Protein AF-A0A227J3G8-F1 (afdb_monomer_lite)

Foldseek 3Di:
DVVCVVVVVVVVVVVVVVVVVVVVVDVLVVVQVVVVVCLVVVQKDWDWDFDADPPPRDTPDTDTDIWHQDPVPGTDHCVSNVVSCVVVVNVVSVVVSSVVNVCVVVVD

Structure (mmCIF, N/CA/C/O backbone):
data_AF-A0A227J3G8-F1
#
_entry.id   AF-A0A227J3G8-F1
#
loop_
_atom_site.group_PDB
_atom_site.id
_atom_site.type_symbol
_atom_site.label_atom_id
_atom_site.label_alt_id
_atom_site.label_comp_id
_atom_site.label_asym_id
_atom_site.label_entity_id
_atom_site.label_seq_id
_atom_site.pdbx_PDB_ins_code
_atom_site.Cartn_x
_atom_site.Cartn_y
_atom_site.Cartn_z
_atom_site.occupancy
_atom_site.B_iso_or_equiv
_atom_site.auth_seq_id
_atom_site.auth_comp_id
_atom_site.auth_asym_id
_atom_site.auth_atom_id
_atom_site.pdbx_PDB_model_num
ATOM 1 N N . ILE A 1 1 ? 23.649 20.043 -49.798 1.00 61.06 1 ILE A N 1
ATOM 2 C CA . ILE A 1 1 ? 22.415 19.357 -50.263 1.00 61.06 1 ILE A CA 1
ATOM 3 C C . ILE A 1 1 ? 22.558 17.836 -50.150 1.00 61.06 1 ILE A C 1
ATOM 5 O O . ILE A 1 1 ? 21.772 17.246 -49.428 1.00 61.06 1 ILE A O 1
ATOM 9 N N . SER A 1 2 ? 23.607 17.214 -50.709 1.00 66.00 2 SER A N 1
ATOM 10 C CA . SER A 1 2 ? 23.833 15.753 -50.610 1.00 66.00 2 SER A CA 1
ATOM 11 C C . SER A 1 2 ? 23.885 15.204 -49.168 1.00 66.00 2 SER A C 1
ATOM 13 O O . SER A 1 2 ? 23.190 14.251 -48.847 1.00 66.00 2 SER A O 1
ATOM 15 N N . TYR A 1 3 ? 24.619 15.854 -48.254 1.00 73.56 3 TYR A N 1
ATOM 16 C CA . TYR A 1 3 ? 24.755 15.398 -46.857 1.00 73.56 3 TYR A CA 1
ATOM 17 C C . TYR A 1 3 ? 23.429 15.373 -46.077 1.00 73.56 3 TYR A C 1
ATOM 19 O O . TYR A 1 3 ? 23.216 14.498 -45.248 1.00 73.56 3 TYR A O 1
ATOM 27 N N . ILE A 1 4 ? 22.522 16.307 -46.378 1.00 72.88 4 ILE A N 1
ATOM 28 C CA . ILE A 1 4 ? 21.210 16.415 -45.723 1.00 72.88 4 ILE A CA 1
ATOM 29 C C . ILE A 1 4 ? 20.306 15.251 -46.156 1.00 72.88 4 ILE A C 1
ATOM 31 O O . ILE A 1 4 ? 19.570 14.705 -45.345 1.00 72.88 4 ILE A O 1
ATOM 35 N N . ILE A 1 5 ? 20.405 14.819 -47.416 1.00 79.12 5 ILE A N 1
ATOM 36 C CA . ILE A 1 5 ? 19.592 13.720 -47.956 1.00 79.12 5 ILE A CA 1
ATOM 37 C C . ILE A 1 5 ? 19.984 12.378 -47.318 1.00 79.12 5 ILE A C 1
ATOM 39 O O . ILE A 1 5 ? 19.110 11.567 -47.027 1.00 79.12 5 ILE A O 1
ATOM 43 N N . TYR A 1 6 ? 21.275 12.158 -47.041 1.00 82.25 6 TYR A N 1
ATOM 44 C CA . TYR A 1 6 ? 21.747 10.929 -46.389 1.00 82.25 6 TYR A CA 1
ATOM 45 C C . TYR A 1 6 ? 21.614 10.947 -44.861 1.00 82.25 6 TYR A C 1
ATOM 47 O O . TYR A 1 6 ? 21.465 9.889 -44.253 1.00 82.25 6 TYR A O 1
ATOM 55 N N . SER A 1 7 ? 21.643 12.119 -44.220 1.00 83.81 7 SER A N 1
ATOM 56 C CA . SER A 1 7 ? 21.547 12.214 -42.759 1.00 83.81 7 SER A CA 1
ATOM 57 C C . SER A 1 7 ? 20.112 12.114 -42.235 1.00 83.81 7 SER A C 1
ATOM 59 O O . SER A 1 7 ? 19.903 11.545 -41.166 1.00 83.81 7 SER A O 1
AT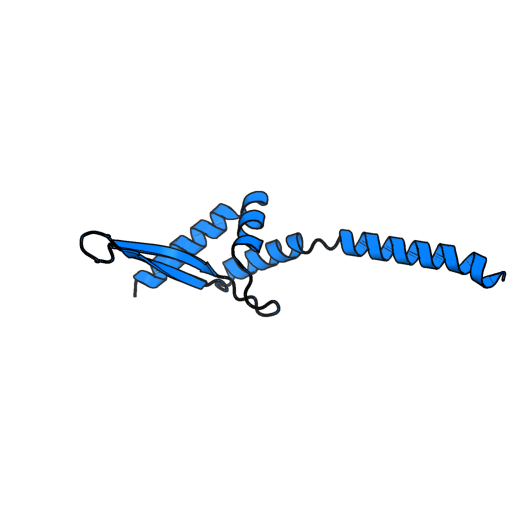OM 61 N N . VAL A 1 8 ? 19.112 12.587 -42.985 1.00 89.62 8 VAL A N 1
ATOM 62 C CA . VAL A 1 8 ? 17.688 12.515 -42.603 1.00 89.62 8 VAL A CA 1
ATOM 63 C C . VAL A 1 8 ? 17.197 11.087 -42.310 1.00 89.62 8 VAL A C 1
ATOM 65 O O . VAL A 1 8 ? 16.612 10.900 -41.244 1.00 89.62 8 VAL A O 1
ATOM 68 N N . PRO A 1 9 ? 17.432 10.059 -43.152 1.00 91.31 9 PRO A N 1
ATOM 69 C CA . PRO A 1 9 ? 16.976 8.701 -42.851 1.00 91.31 9 PRO A CA 1
ATOM 70 C C . PRO A 1 9 ? 17.699 8.091 -41.645 1.00 91.31 9 PRO A C 1
ATOM 72 O O . PRO A 1 9 ? 17.084 7.352 -40.883 1.00 91.31 9 PRO A O 1
ATOM 75 N N . ILE A 1 10 ? 18.970 8.439 -41.417 1.00 91.56 10 ILE A N 1
ATOM 76 C CA . ILE A 1 10 ? 19.728 7.984 -40.242 1.00 91.56 10 ILE A CA 1
ATOM 77 C C . ILE A 1 10 ? 19.161 8.619 -38.970 1.00 91.56 10 ILE A C 1
ATOM 79 O O . ILE A 1 10 ? 18.908 7.918 -37.996 1.00 91.56 10 ILE A O 1
ATOM 83 N N . ILE A 1 11 ? 18.904 9.929 -38.986 1.00 92.50 11 ILE A N 1
ATOM 84 C CA . ILE A 1 11 ? 18.291 10.645 -37.860 1.00 92.50 11 ILE A CA 1
ATOM 85 C C . ILE A 1 11 ? 16.883 10.110 -37.597 1.00 92.50 11 ILE A C 1
ATOM 87 O O . ILE A 1 11 ? 16.542 9.854 -36.447 1.00 92.50 11 ILE A O 1
ATOM 91 N N . ALA A 1 12 ? 16.088 9.880 -38.645 1.00 93.12 12 ALA A N 1
ATOM 92 C CA . ALA A 1 12 ? 14.755 9.304 -38.523 1.00 93.12 12 ALA A CA 1
ATOM 93 C C . ALA A 1 12 ? 14.807 7.890 -37.935 1.00 93.12 12 ALA A C 1
ATOM 95 O O . ALA A 1 12 ? 14.040 7.592 -37.028 1.00 93.12 12 ALA A O 1
ATOM 96 N N . MET A 1 13 ? 15.741 7.046 -38.383 1.00 94.75 13 MET A N 1
ATOM 97 C CA . MET A 1 13 ? 15.938 5.695 -37.854 1.00 94.75 13 MET A CA 1
ATOM 98 C C . MET A 1 13 ? 16.390 5.715 -36.390 1.00 94.75 13 MET A C 1
ATOM 100 O O . MET A 1 13 ? 15.858 4.957 -35.582 1.00 94.75 13 MET A O 1
ATOM 104 N N . ILE A 1 14 ? 17.322 6.600 -36.025 1.00 94.25 14 ILE A N 1
ATOM 105 C CA . ILE A 1 14 ? 17.745 6.798 -34.632 1.00 94.25 14 ILE A CA 1
ATOM 106 C C . ILE A 1 14 ? 16.559 7.273 -33.789 1.00 94.25 14 ILE A C 1
ATOM 108 O O . ILE A 1 14 ? 16.326 6.728 -32.716 1.00 94.25 14 ILE A O 1
ATOM 112 N N . TYR A 1 15 ? 15.770 8.229 -34.281 1.00 93.94 15 TYR A N 1
ATOM 113 C CA . TYR A 1 15 ? 14.594 8.736 -33.578 1.00 93.94 15 TYR A CA 1
ATOM 114 C C . TYR A 1 15 ? 13.531 7.649 -33.389 1.00 93.94 15 TYR A C 1
ATOM 116 O O . TYR A 1 15 ? 12.988 7.503 -32.297 1.00 93.94 15 TYR A O 1
ATOM 124 N N . LEU A 1 16 ? 13.283 6.832 -34.416 1.00 92.56 16 LEU A N 1
ATOM 125 C CA . LEU A 1 16 ? 12.356 5.701 -34.352 1.00 92.56 16 LEU A CA 1
ATOM 126 C C . LEU A 1 16 ? 12.844 4.628 -33.375 1.00 92.56 16 LEU A C 1
ATOM 128 O O . LEU A 1 16 ? 12.047 4.079 -32.620 1.00 92.56 16 LEU A O 1
ATOM 132 N N . CYS A 1 17 ? 14.150 4.358 -33.366 1.00 92.12 17 CYS A N 1
ATOM 133 C CA . CYS A 1 17 ? 14.775 3.425 -32.438 1.00 92.12 17 CYS A CA 1
ATOM 134 C C . CYS A 1 17 ? 14.667 3.932 -30.994 1.00 92.12 17 CYS A C 1
ATOM 136 O O . CYS A 1 17 ? 14.212 3.196 -30.125 1.00 92.12 17 CYS A O 1
ATOM 138 N N . LEU A 1 18 ? 14.983 5.207 -30.743 1.00 87.81 18 LEU A N 1
ATOM 139 C CA . LEU A 1 18 ? 14.827 5.835 -29.428 1.00 87.81 18 LEU A CA 1
ATOM 140 C C . LEU A 1 18 ? 13.364 5.840 -28.973 1.00 87.81 18 LEU A C 1
ATOM 142 O O . LEU A 1 18 ? 13.082 5.495 -27.829 1.00 87.81 18 LEU A O 1
ATOM 146 N N . TYR A 1 19 ? 12.429 6.162 -29.867 1.00 86.88 19 TYR A N 1
ATOM 147 C CA . TYR A 1 19 ? 10.994 6.124 -29.589 1.00 86.88 19 TYR A CA 1
ATOM 148 C C . TYR A 1 19 ? 10.517 4.707 -29.236 1.00 86.88 19 TYR A C 1
ATOM 150 O O . TYR A 1 19 ? 9.799 4.519 -28.254 1.00 86.88 19 TYR A O 1
ATOM 158 N N . ALA A 1 20 ? 10.952 3.696 -29.995 1.00 85.69 20 ALA A N 1
ATOM 159 C CA . ALA A 1 20 ? 10.626 2.300 -29.727 1.00 85.69 20 ALA A CA 1
ATOM 160 C C . ALA A 1 20 ? 11.230 1.820 -28.399 1.00 85.69 20 ALA A C 1
ATOM 162 O O . ALA A 1 20 ? 10.513 1.240 -27.588 1.00 85.69 20 ALA A O 1
ATOM 163 N N . LEU A 1 21 ? 12.511 2.105 -28.139 1.00 84.06 21 LEU A N 1
ATOM 164 C CA . LEU A 1 21 ? 13.184 1.761 -26.883 1.00 84.06 21 LEU A CA 1
ATOM 165 C C . LEU A 1 21 ? 12.470 2.379 -25.681 1.00 84.06 21 LEU A C 1
ATOM 167 O O . LEU A 1 21 ? 12.188 1.671 -24.719 1.00 84.06 21 LEU A O 1
ATOM 171 N N . ASN A 1 22 ? 12.101 3.659 -25.760 1.00 76.62 22 ASN A N 1
ATOM 172 C CA . ASN A 1 22 ? 11.390 4.335 -24.678 1.00 76.62 22 ASN A CA 1
ATOM 173 C C . ASN A 1 22 ? 9.995 3.730 -24.434 1.00 76.62 22 ASN A C 1
ATOM 175 O O . ASN A 1 22 ? 9.516 3.714 -23.309 1.00 76.62 22 ASN A O 1
ATOM 179 N N . LYS A 1 23 ? 9.361 3.168 -25.472 1.00 72.94 23 LYS A N 1
ATOM 180 C CA . LYS A 1 23 ? 8.095 2.429 -25.353 1.00 72.94 23 LYS A CA 1
ATOM 181 C C . LYS A 1 23 ? 8.268 1.026 -24.753 1.00 72.94 23 LYS A C 1
ATOM 183 O O . LYS A 1 23 ? 7.354 0.531 -24.103 1.00 72.94 23 LYS A O 1
ATOM 188 N N . PHE A 1 24 ? 9.414 0.377 -24.969 1.00 70.94 24 PHE A N 1
ATOM 189 C CA . PHE A 1 24 ? 9.747 -0.907 -24.332 1.00 70.94 24 PHE A CA 1
ATOM 190 C C . PHE A 1 24 ? 10.159 -0.751 -22.863 1.00 70.94 24 PHE A C 1
ATOM 192 O O . PHE A 1 24 ? 9.990 -1.689 -22.079 1.00 70.94 24 PHE A O 1
ATOM 199 N N . VAL A 1 25 ? 10.658 0.426 -22.482 1.00 66.25 25 VAL A N 1
ATOM 200 C CA . VAL A 1 25 ? 10.833 0.833 -21.085 1.00 66.25 25 VAL A CA 1
ATOM 201 C C . VAL A 1 25 ? 9.468 1.252 -20.535 1.00 66.25 25 VAL A C 1
ATOM 203 O O . VAL A 1 25 ? 9.163 2.427 -20.392 1.00 66.25 25 VAL A O 1
ATOM 206 N N . ASP A 1 26 ? 8.615 0.267 -20.265 1.00 62.25 26 ASP A N 1
ATOM 207 C CA . ASP A 1 26 ? 7.325 0.497 -19.618 1.00 62.25 26 ASP A CA 1
ATOM 208 C C . ASP A 1 26 ? 7.550 0.923 -18.151 1.00 62.25 26 ASP A C 1
ATOM 210 O O . ASP A 1 26 ? 8.044 0.114 -17.349 1.00 62.25 26 ASP A O 1
ATOM 214 N N . PRO A 1 27 ? 7.197 2.163 -17.761 1.00 61.97 27 PRO A N 1
ATOM 215 C CA . PRO A 1 27 ? 7.354 2.632 -16.387 1.00 61.97 27 PRO A CA 1
ATOM 216 C C . PRO A 1 27 ? 6.597 1.757 -15.377 1.00 61.97 27 PRO A C 1
ATOM 218 O O . PRO A 1 27 ? 7.059 1.600 -14.244 1.00 61.97 27 PRO A O 1
ATOM 221 N N . GLN A 1 28 ? 5.477 1.140 -15.784 1.00 59.44 28 GLN A N 1
ATOM 222 C CA . GLN A 1 28 ? 4.650 0.298 -14.915 1.00 59.44 28 GLN A CA 1
ATOM 223 C C . GLN A 1 28 ? 5.326 -1.036 -14.591 1.00 59.44 28 GLN A C 1
ATOM 225 O O . GLN A 1 28 ? 5.263 -1.501 -13.452 1.00 59.44 28 GLN A O 1
ATOM 230 N N . ARG A 1 29 ? 6.051 -1.634 -15.551 1.00 61.34 29 ARG A N 1
ATOM 231 C CA . ARG A 1 29 ? 6.854 -2.845 -15.290 1.00 61.34 29 ARG A CA 1
ATOM 232 C C . ARG A 1 29 ? 7.925 -2.591 -14.239 1.00 61.34 29 ARG A C 1
ATOM 234 O O . ARG A 1 29 ? 8.185 -3.461 -13.408 1.00 61.34 29 ARG A O 1
ATOM 241 N N . ASN A 1 30 ? 8.527 -1.404 -14.267 1.00 79.81 30 ASN A N 1
ATOM 242 C CA . ASN A 1 30 ? 9.515 -1.030 -13.265 1.00 79.81 30 ASN A CA 1
ATOM 243 C C . ASN A 1 30 ? 8.853 -0.793 -11.896 1.00 79.81 30 ASN A C 1
ATOM 245 O O . ASN A 1 30 ? 9.322 -1.328 -10.895 1.00 79.81 30 ASN A O 1
ATOM 249 N N . LEU A 1 31 ? 7.701 -0.111 -11.866 1.00 84.25 31 LEU A N 1
ATOM 250 C CA . LEU A 1 31 ? 6.939 0.134 -10.637 1.00 84.25 31 LEU A CA 1
ATOM 251 C C . LEU A 1 31 ? 6.501 -1.165 -9.941 1.00 84.25 31 LEU A C 1
ATOM 253 O O . LEU A 1 31 ? 6.617 -1.280 -8.729 1.00 84.25 31 LEU A O 1
ATOM 257 N N . LEU A 1 32 ? 6.065 -2.183 -10.685 1.00 87.38 32 LEU A N 1
ATOM 258 C CA . LEU A 1 32 ? 5.700 -3.495 -10.129 1.00 87.38 32 LEU A CA 1
ATOM 259 C C . LEU A 1 32 ? 6.890 -4.245 -9.525 1.00 87.38 32 LEU A C 1
ATOM 261 O O . LEU A 1 32 ? 6.772 -4.891 -8.479 1.00 87.38 32 LEU A O 1
ATOM 265 N N . ALA A 1 33 ? 8.042 -4.188 -10.194 1.00 88.88 33 ALA A N 1
ATOM 266 C CA . ALA A 1 33 ? 9.270 -4.781 -9.682 1.00 88.88 33 ALA A CA 1
ATOM 267 C C . ALA A 1 33 ? 9.749 -4.059 -8.411 1.00 88.88 33 ALA A C 1
ATOM 269 O O . ALA A 1 33 ? 10.222 -4.712 -7.478 1.00 88.88 33 ALA A O 1
ATOM 270 N N . GLU A 1 34 ? 9.604 -2.734 -8.367 1.00 90.88 34 GLU A N 1
ATOM 271 C CA . GLU A 1 34 ? 9.855 -1.904 -7.187 1.00 90.88 34 GLU A CA 1
ATOM 272 C C . GLU A 1 34 ? 8.859 -2.218 -6.060 1.00 90.88 34 GLU A C 1
ATOM 274 O O . GLU A 1 34 ? 9.297 -2.470 -4.942 1.00 90.88 34 GLU A O 1
ATOM 279 N N . LEU A 1 35 ? 7.559 -2.344 -6.349 1.00 91.88 35 LEU A N 1
ATOM 280 C CA . LEU A 1 35 ? 6.517 -2.663 -5.366 1.00 91.88 35 LEU A CA 1
ATOM 281 C C . LEU A 1 35 ? 6.788 -4.009 -4.688 1.00 91.88 35 LEU A C 1
ATOM 283 O O . LEU A 1 35 ? 6.760 -4.116 -3.466 1.00 91.88 35 LEU A O 1
ATOM 287 N N . LYS A 1 36 ? 7.143 -5.040 -5.467 1.00 91.50 36 LYS A N 1
ATOM 288 C CA . LYS A 1 36 ? 7.548 -6.346 -4.915 1.00 91.50 36 LYS A CA 1
ATOM 289 C C . LYS A 1 36 ? 8.742 -6.242 -3.969 1.00 91.50 36 LYS A C 1
ATOM 291 O O . LYS A 1 36 ? 8.811 -6.991 -2.997 1.00 91.50 36 LYS A O 1
ATOM 296 N N . LYS A 1 37 ? 9.716 -5.379 -4.275 1.00 90.88 37 LYS A N 1
ATOM 297 C CA . LYS A 1 37 ? 10.878 -5.157 -3.402 1.00 90.88 37 LYS A CA 1
ATOM 298 C C . LYS A 1 37 ? 10.464 -4.409 -2.139 1.00 90.88 37 LYS A C 1
ATOM 300 O O . LYS A 1 37 ? 10.869 -4.827 -1.061 1.00 90.88 37 LYS A O 1
ATOM 305 N N . ALA A 1 38 ? 9.641 -3.377 -2.283 1.00 91.88 38 ALA A N 1
ATOM 306 C CA . ALA A 1 38 ? 9.147 -2.563 -1.184 1.00 91.88 38 ALA A CA 1
ATOM 307 C C . ALA A 1 38 ? 8.339 -3.402 -0.180 1.00 91.88 38 ALA A C 1
ATOM 309 O O . ALA A 1 38 ? 8.598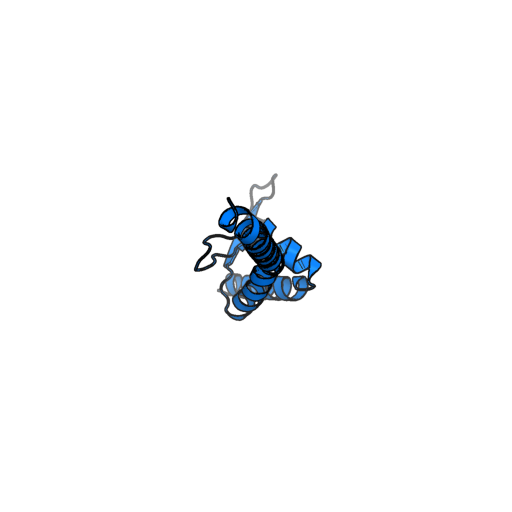 -3.326 1.020 1.00 91.88 38 ALA A O 1
ATOM 310 N N . LEU A 1 39 ? 7.468 -4.296 -0.668 1.00 91.25 39 LEU A N 1
ATOM 311 C CA . LEU A 1 39 ? 6.708 -5.241 0.163 1.00 91.25 39 LEU A CA 1
ATOM 312 C C . LEU A 1 39 ? 7.622 -6.179 0.962 1.00 91.25 39 LEU A C 1
ATOM 314 O O . LEU A 1 39 ? 7.383 -6.421 2.136 1.00 91.25 39 LEU A O 1
ATOM 318 N N . LYS A 1 40 ? 8.715 -6.667 0.362 1.00 88.88 40 LYS A N 1
ATOM 319 C CA . LYS A 1 40 ? 9.689 -7.534 1.056 1.00 88.88 40 LYS A CA 1
ATOM 320 C C . LYS A 1 40 ? 10.571 -6.798 2.061 1.00 88.88 40 LYS A C 1
ATOM 322 O O . LYS A 1 40 ? 11.142 -7.431 2.942 1.00 88.88 40 LYS A O 1
ATOM 327 N N . LYS A 1 41 ? 10.763 -5.495 1.872 1.00 89.25 41 LYS A N 1
ATOM 328 C CA . LYS A 1 41 ? 11.640 -4.660 2.697 1.00 89.25 41 LYS A CA 1
ATOM 329 C C . LYS A 1 41 ? 10.889 -3.846 3.748 1.00 89.25 41 LYS A C 1
ATOM 331 O O . LYS A 1 41 ? 11.527 -3.081 4.463 1.00 89.25 41 LYS A O 1
ATOM 336 N N . ASN A 1 42 ? 9.569 -4.004 3.845 1.00 84.38 42 ASN A N 1
ATOM 337 C CA . ASN A 1 42 ? 8.709 -3.207 4.718 1.00 84.38 42 ASN A CA 1
ATOM 338 C C . ASN A 1 42 ? 8.848 -1.690 4.477 1.00 84.38 42 ASN A C 1
ATOM 340 O O . ASN A 1 42 ? 8.858 -0.907 5.420 1.00 84.38 42 ASN A O 1
ATOM 344 N N . GLU A 1 43 ? 8.971 -1.281 3.211 1.00 88.88 43 GLU A N 1
ATOM 345 C CA . GLU A 1 43 ? 9.105 0.133 2.808 1.00 88.88 43 GLU A CA 1
ATOM 346 C C . GLU A 1 43 ? 7.745 0.835 2.624 1.00 88.88 43 GLU A C 1
ATOM 348 O O . GLU A 1 43 ? 7.698 2.036 2.362 1.00 88.88 43 GLU A O 1
ATOM 353 N N . LEU A 1 44 ? 6.636 0.099 2.738 1.00 94.12 44 LEU A N 1
ATOM 354 C CA . LEU A 1 44 ? 5.291 0.666 2.728 1.00 94.12 44 LEU A CA 1
ATOM 355 C C . LEU A 1 44 ? 4.848 0.980 4.159 1.00 94.12 44 LEU A C 1
ATOM 357 O O . LEU A 1 44 ? 5.337 0.417 5.138 1.00 94.12 44 LEU A O 1
ATOM 361 N N . THR A 1 45 ? 3.906 1.903 4.282 1.00 94.38 45 THR A N 1
ATOM 362 C CA . THR A 1 45 ? 3.331 2.312 5.563 1.00 94.38 45 THR A CA 1
ATOM 363 C C . THR A 1 45 ? 1.813 2.233 5.506 1.00 94.38 45 THR A C 1
ATOM 365 O O . THR A 1 45 ? 1.213 2.263 4.430 1.00 94.38 45 THR A O 1
ATOM 368 N N . LEU A 1 46 ? 1.179 2.095 6.670 1.00 95.88 46 LEU A N 1
ATOM 369 C CA . LEU A 1 46 ? -0.274 2.102 6.800 1.00 95.88 46 LEU A CA 1
ATOM 370 C C . LEU A 1 46 ? -0.712 3.364 7.523 1.00 95.88 46 LEU A C 1
ATOM 372 O O . LEU A 1 46 ? -0.167 3.723 8.566 1.00 95.88 46 LEU A O 1
ATOM 376 N N . TYR A 1 47 ? -1.683 4.054 6.939 1.00 96.00 47 TYR A N 1
ATOM 377 C CA . TYR A 1 47 ? -2.394 5.150 7.584 1.00 96.00 47 TYR A CA 1
ATOM 378 C C . TYR A 1 47 ? -3.759 4.621 8.008 1.00 96.00 47 TYR A C 1
ATOM 380 O O . TYR A 1 47 ? -4.360 3.833 7.285 1.00 96.00 47 TYR A O 1
ATOM 388 N N . TYR A 1 48 ? -4.263 5.063 9.157 1.00 96.94 48 TYR A N 1
ATOM 389 C CA . TYR A 1 48 ? -5.528 4.569 9.696 1.00 96.94 48 TYR A CA 1
ATOM 390 C C . TYR A 1 48 ? -6.572 5.673 9.706 1.00 96.94 48 TYR A C 1
ATOM 392 O O . TYR A 1 48 ? -6.402 6.693 10.378 1.00 96.94 48 TYR A O 1
ATOM 400 N N . GLN A 1 49 ? -7.659 5.466 8.968 1.00 97.38 49 GLN A N 1
ATOM 401 C CA . GLN A 1 49 ? -8.794 6.378 8.976 1.00 97.38 49 GLN A CA 1
ATOM 402 C C . GLN A 1 49 ? -9.841 5.886 9.988 1.00 97.38 49 GLN A C 1
ATOM 404 O O . GLN A 1 49 ? -10.360 4.783 9.822 1.00 97.38 49 GLN A O 1
ATOM 409 N N . PRO A 1 50 ? -10.159 6.659 11.045 1.00 96.56 50 PRO A N 1
ATOM 410 C CA . PRO A 1 50 ? -11.155 6.255 12.031 1.00 96.56 50 PRO A CA 1
ATOM 411 C C . PRO A 1 50 ? -12.559 6.239 11.422 1.00 96.56 50 PRO A C 1
ATOM 413 O O . PRO A 1 50 ? -12.957 7.166 10.714 1.00 96.56 50 PRO A O 1
ATOM 416 N N . GLN A 1 51 ? -13.323 5.206 11.757 1.00 97.56 51 GLN A N 1
ATOM 417 C CA . GLN A 1 51 ? -14.734 5.073 11.422 1.00 97.56 51 GLN A CA 1
ATOM 418 C C . GLN A 1 51 ? -15.571 5.419 12.653 1.00 97.56 51 GLN A C 1
ATOM 420 O O . GLN A 1 51 ? -15.393 4.839 13.728 1.00 97.56 51 GLN A O 1
ATOM 425 N N . ILE A 1 52 ? -16.448 6.413 12.497 1.00 97.38 52 ILE A N 1
ATOM 426 C CA . ILE A 1 52 ? -17.204 7.030 13.589 1.00 97.38 52 ILE A CA 1
ATOM 427 C C . ILE A 1 52 ? -18.676 6.659 13.442 1.00 97.38 52 ILE A C 1
ATOM 429 O O . ILE A 1 52 ? -19.258 6.815 12.369 1.00 97.38 52 ILE A O 1
ATOM 433 N N . ASP A 1 53 ? -19.273 6.184 14.529 1.00 97.31 53 ASP A N 1
ATOM 434 C CA . ASP A 1 53 ? -20.711 5.977 14.618 1.00 97.31 53 ASP A CA 1
ATOM 435 C C . ASP A 1 53 ? -21.412 7.339 14.711 1.00 97.31 53 ASP A C 1
ATOM 437 O O . ASP A 1 53 ? -21.092 8.152 15.579 1.00 97.31 53 ASP A O 1
ATOM 441 N N . VAL A 1 54 ? -22.347 7.606 13.798 1.00 95.44 54 VAL A N 1
ATOM 442 C CA . VAL A 1 54 ? -22.950 8.941 13.643 1.00 95.44 54 VAL A CA 1
ATOM 443 C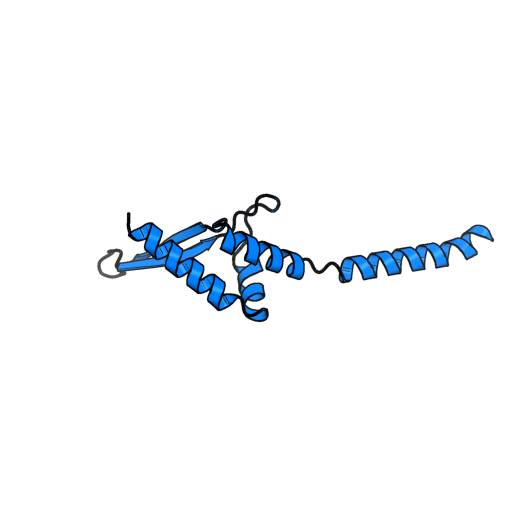 C . VAL A 1 54 ? -23.846 9.303 14.830 1.00 95.44 54 VAL A C 1
ATOM 445 O O . VAL A 1 54 ? -23.931 10.476 15.189 1.00 95.44 54 VAL A O 1
ATOM 448 N N . GLU A 1 55 ? -24.490 8.319 15.460 1.00 96.88 55 GLU A N 1
ATOM 449 C CA . GLU A 1 55 ? -25.410 8.556 16.577 1.00 96.88 55 GLU A CA 1
ATOM 450 C C . GLU A 1 55 ? -24.667 8.808 17.896 1.00 96.88 55 GLU A C 1
ATOM 452 O O . GLU A 1 55 ? -24.990 9.742 18.632 1.00 96.88 55 GLU A O 1
ATOM 457 N N . SER A 1 56 ? -23.659 7.989 18.203 1.00 95.75 56 SER A N 1
ATOM 458 C CA . SER A 1 56 ? -22.910 8.055 19.465 1.00 95.75 56 SER A CA 1
ATOM 459 C C . SER A 1 56 ? -21.648 8.916 19.398 1.00 95.75 56 SER A C 1
ATOM 461 O O . SER A 1 56 ? -21.086 9.251 20.445 1.00 95.75 56 SER A O 1
ATOM 463 N N . GLY A 1 57 ? -21.166 9.245 18.196 1.00 95.31 57 GLY A N 1
ATOM 464 C CA . GLY A 1 57 ? -19.903 9.952 17.969 1.00 95.31 57 GLY A CA 1
ATOM 465 C C . GLY A 1 57 ? -18.659 9.141 18.350 1.00 95.31 57 GLY A C 1
ATOM 466 O O . GLY A 1 57 ? -17.562 9.696 18.425 1.00 95.31 57 GLY A O 1
ATOM 467 N N . ARG A 1 58 ? -18.805 7.841 18.634 1.00 97.19 58 ARG 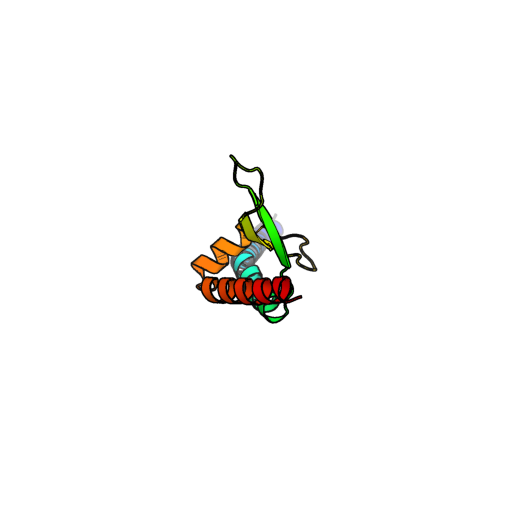A N 1
ATOM 468 C CA . ARG A 1 58 ? -17.698 6.977 19.064 1.00 97.19 58 ARG A CA 1
ATOM 469 C C . ARG A 1 58 ? -17.008 6.338 17.868 1.00 97.19 58 ARG A C 1
ATOM 471 O O . ARG A 1 58 ? -17.654 5.955 16.897 1.00 97.19 58 ARG A O 1
ATOM 478 N N . VAL A 1 59 ? -15.691 6.174 17.967 1.00 96.94 59 VAL A N 1
ATOM 479 C CA . VAL A 1 59 ? -14.930 5.370 17.006 1.00 96.94 59 VAL A CA 1
ATOM 480 C C . VAL A 1 59 ? -15.250 3.896 17.240 1.00 96.94 59 VAL A C 1
ATOM 482 O O . VAL A 1 59 ? -15.120 3.418 18.368 1.00 96.94 59 VAL A O 1
ATOM 485 N N . PHE A 1 60 ? -15.663 3.187 16.190 1.00 95.44 60 PHE A N 1
ATOM 486 C CA . PHE A 1 60 ? -15.951 1.747 16.247 1.00 95.44 60 PHE A CA 1
ATOM 487 C C . PHE A 1 60 ? -14.981 0.901 15.415 1.00 95.44 60 PHE A C 1
ATOM 489 O O . PHE A 1 60 ? -14.980 -0.322 15.534 1.00 95.44 60 PHE A O 1
ATOM 496 N N . GLY A 1 61 ? -14.152 1.530 14.583 1.00 95.12 61 GLY A N 1
ATOM 497 C CA . GLY A 1 61 ? -13.212 0.830 13.719 1.00 95.12 61 GLY A CA 1
ATOM 498 C C . GLY A 1 61 ? -12.230 1.772 13.040 1.00 95.12 61 GLY A C 1
ATOM 499 O O . GLY A 1 61 ? -12.311 2.994 13.185 1.00 95.12 61 GLY A O 1
ATOM 500 N N . TYR A 1 62 ? -11.304 1.182 12.293 1.00 96.31 62 TYR A N 1
ATOM 501 C CA . TYR A 1 62 ? -10.319 1.896 11.493 1.00 96.31 62 TYR A CA 1
ATOM 502 C C . TYR A 1 62 ? -10.183 1.225 10.132 1.00 96.31 62 TYR A C 1
ATOM 504 O O . TYR A 1 62 ? -10.115 0.001 10.039 1.00 96.31 62 TYR A O 1
ATOM 512 N N . GLU A 1 63 ? -10.095 2.035 9.086 1.00 96.62 63 GLU A N 1
ATOM 513 C CA . GLU A 1 63 ? -9.720 1.581 7.753 1.00 96.62 63 GLU A CA 1
ATOM 514 C C . GLU A 1 63 ? -8.207 1.729 7.572 1.00 96.62 63 GLU A C 1
ATOM 516 O O . GLU A 1 63 ? -7.656 2.816 7.767 1.00 96.62 63 GLU A O 1
ATOM 521 N N . ALA A 1 64 ? -7.533 0.630 7.221 1.00 96.19 64 ALA A N 1
ATOM 522 C CA . ALA A 1 64 ? -6.103 0.615 6.939 1.00 96.19 64 ALA A CA 1
ATOM 523 C C . ALA A 1 64 ? -5.853 0.999 5.477 1.00 96.19 64 ALA A C 1
ATOM 525 O O . ALA A 1 64 ? -6.259 0.303 4.548 1.00 96.19 64 ALA A O 1
ATOM 526 N N . LEU A 1 65 ? -5.153 2.108 5.278 1.00 95.88 65 LEU A N 1
ATOM 527 C CA . LEU A 1 65 ? -4.894 2.703 3.979 1.00 95.88 65 LEU A CA 1
ATOM 528 C C . LEU A 1 65 ? -3.398 2.643 3.684 1.00 95.88 65 LEU A C 1
ATOM 530 O O . LEU A 1 65 ? -2.596 3.335 4.312 1.00 95.88 65 LEU A O 1
ATOM 534 N N . ILE A 1 66 ? -3.020 1.827 2.705 1.00 95.75 66 ILE A N 1
ATOM 535 C CA . ILE A 1 66 ? -1.619 1.644 2.330 1.00 95.75 66 ILE A CA 1
ATOM 536 C C . ILE A 1 66 ? -1.033 2.907 1.687 1.00 95.75 66 ILE A C 1
ATOM 538 O O . ILE A 1 66 ? -1.702 3.609 0.926 1.00 95.75 66 ILE A O 1
ATOM 542 N N . ARG A 1 67 ? 0.216 3.225 2.010 1.00 95.69 67 ARG A N 1
ATOM 543 C CA . ARG A 1 67 ? 0.968 4.384 1.520 1.00 95.69 67 ARG A CA 1
ATOM 544 C C . ARG A 1 67 ? 2.362 3.931 1.118 1.00 95.69 67 ARG A C 1
ATOM 546 O O . ARG A 1 67 ? 2.956 3.077 1.776 1.00 95.69 67 ARG A O 1
ATOM 553 N N . TRP A 1 68 ? 2.881 4.495 0.033 1.00 95.25 68 TRP A N 1
ATOM 554 C CA . TRP A 1 68 ? 4.206 4.147 -0.458 1.00 95.25 68 TRP A CA 1
ATOM 555 C C . TRP A 1 68 ? 5.074 5.391 -0.605 1.00 95.25 68 TRP A C 1
ATOM 557 O O . TRP A 1 68 ? 4.917 6.177 -1.537 1.00 95.25 68 TRP A O 1
ATOM 567 N N . GLU A 1 69 ? 6.013 5.544 0.324 1.00 91.69 69 GLU A N 1
ATOM 568 C CA . GLU A 1 69 ? 7.043 6.580 0.275 1.00 91.69 69 GLU A CA 1
ATOM 569 C C . GLU A 1 69 ? 8.272 6.034 -0.453 1.00 91.69 69 GLU A C 1
ATOM 571 O O . GLU A 1 69 ? 9.141 5.379 0.126 1.00 91.69 69 GLU A O 1
ATOM 576 N N . HIS A 1 70 ? 8.339 6.257 -1.763 1.00 89.50 70 HIS A N 1
ATOM 577 C CA . HIS A 1 70 ? 9.430 5.748 -2.577 1.00 89.50 70 HIS A CA 1
ATOM 578 C C . HIS A 1 70 ? 10.660 6.658 -2.485 1.00 89.50 70 HIS A C 1
ATOM 580 O O . HIS A 1 70 ? 10.599 7.843 -2.808 1.00 89.50 70 HIS A O 1
ATOM 586 N N . GLN A 1 71 ? 11.823 6.087 -2.160 1.00 84.25 71 GLN A N 1
ATOM 587 C CA . GLN A 1 71 ? 13.058 6.839 -1.886 1.00 84.25 71 GLN A CA 1
ATOM 588 C C . GLN A 1 71 ? 13.452 7.847 -2.984 1.00 84.25 71 GLN A C 1
ATOM 590 O O . GLN A 1 71 ? 13.987 8.909 -2.682 1.00 84.25 71 GLN A O 1
ATOM 595 N N . GLN A 1 72 ? 13.212 7.516 -4.257 1.00 85.69 72 GLN A N 1
ATOM 596 C CA . GLN A 1 72 ? 13.570 8.379 -5.394 1.00 85.69 72 GLN A CA 1
ATOM 597 C C . GLN A 1 72 ? 12.386 9.150 -5.984 1.00 85.69 72 GLN A C 1
ATOM 599 O O . GLN A 1 72 ? 12.589 10.186 -6.609 1.00 85.69 72 GLN A O 1
ATOM 604 N N . LYS A 1 73 ? 11.165 8.619 -5.844 1.00 85.31 73 LYS A N 1
ATOM 605 C CA . LYS A 1 73 ? 9.965 9.147 -6.522 1.00 85.31 73 LYS A CA 1
ATOM 606 C C . LYS A 1 73 ? 9.080 9.959 -5.571 1.00 85.31 73 LYS A C 1
ATOM 608 O O . LYS A 1 73 ? 8.155 10.613 -6.031 1.00 85.31 73 LYS A O 1
ATOM 613 N N . GLY A 1 74 ? 9.397 9.952 -4.276 1.00 89.06 74 GLY A N 1
ATOM 614 C CA . GLY A 1 74 ? 8.548 10.510 -3.236 1.00 89.06 74 GLY A CA 1
ATOM 615 C C . GLY A 1 74 ? 7.303 9.657 -3.028 1.00 89.06 74 GLY A C 1
ATOM 616 O O . GLY A 1 74 ? 7.306 8.451 -3.288 1.00 89.06 74 GLY A O 1
ATOM 617 N N . PHE A 1 75 ? 6.242 10.302 -2.565 1.00 92.25 75 PHE A N 1
ATOM 618 C CA . PHE A 1 75 ? 4.959 9.663 -2.339 1.00 92.25 75 PHE A CA 1
ATOM 619 C C . PHE A 1 75 ? 4.344 9.158 -3.652 1.00 92.25 75 PHE A C 1
ATOM 621 O O . PHE A 1 75 ? 4.105 9.945 -4.567 1.00 92.25 75 PHE A O 1
ATOM 628 N N . ILE A 1 76 ? 4.066 7.855 -3.723 1.00 92.31 76 ILE A N 1
ATOM 629 C CA . ILE A 1 76 ? 3.340 7.221 -4.829 1.00 92.31 76 ILE A CA 1
ATOM 630 C C . ILE A 1 76 ? 1.920 6.918 -4.351 1.00 92.31 76 ILE A C 1
ATOM 632 O O . ILE A 1 76 ? 1.727 6.224 -3.344 1.00 92.31 76 ILE A O 1
ATOM 636 N N . ALA A 1 77 ? 0.919 7.428 -5.070 1.00 91.62 77 ALA A N 1
ATOM 637 C CA . ALA A 1 77 ? -0.471 7.260 -4.670 1.00 91.62 77 ALA A CA 1
ATOM 638 C C . ALA A 1 77 ? -0.933 5.797 -4.843 1.00 91.62 77 ALA A C 1
ATOM 640 O O . ALA A 1 77 ? -0.526 5.134 -5.801 1.00 91.62 77 ALA A O 1
ATOM 641 N N . PRO A 1 78 ? -1.824 5.283 -3.970 1.00 93.38 78 PRO A N 1
ATOM 642 C CA . PRO A 1 78 ? -2.409 3.946 -4.118 1.00 93.38 78 PRO A CA 1
ATOM 643 C C . PRO A 1 78 ? -3.019 3.701 -5.498 1.00 93.38 78 PRO A C 1
ATOM 645 O O . PRO A 1 78 ? -2.819 2.633 -6.069 1.00 93.38 78 PRO A O 1
ATOM 648 N N . ASP A 1 79 ? -3.663 4.712 -6.077 1.00 92.88 79 ASP A N 1
ATOM 649 C CA . ASP A 1 79 ? -4.286 4.635 -7.403 1.00 92.88 79 ASP A CA 1
ATOM 650 C C . ASP A 1 79 ? -3.282 4.342 -8.533 1.00 92.88 79 ASP A C 1
ATOM 652 O O . ASP A 1 79 ? -3.667 3.862 -9.597 1.00 92.88 79 ASP A O 1
ATOM 656 N N . GLU A 1 80 ? -1.986 4.589 -8.317 1.00 90.06 80 GLU A N 1
ATOM 657 C CA . GLU A 1 80 ? -0.938 4.307 -9.302 1.00 90.06 80 GLU A CA 1
ATOM 658 C C . GLU A 1 80 ? -0.456 2.852 -9.253 1.00 90.06 80 GLU A C 1
ATOM 660 O O . GLU A 1 80 ? -0.141 2.268 -10.292 1.00 90.06 80 GLU A O 1
ATOM 665 N N . PHE A 1 81 ? -0.381 2.248 -8.062 1.00 91.62 81 PHE A N 1
ATOM 666 C CA . PHE A 1 81 ? 0.226 0.923 -7.889 1.00 91.62 81 PHE A CA 1
ATOM 667 C C . PHE A 1 81 ? -0.767 -0.191 -7.547 1.00 91.62 81 PHE A C 1
ATOM 669 O O . PHE A 1 81 ? -0.476 -1.352 -7.841 1.00 91.62 81 PHE A O 1
ATOM 676 N N . VAL A 1 82 ? -1.933 0.119 -6.973 1.00 93.25 82 VAL A N 1
ATOM 677 C CA . VAL A 1 82 ? -2.962 -0.880 -6.639 1.00 93.25 82 VAL A CA 1
ATOM 678 C C . VAL A 1 82 ? -3.561 -1.502 -7.906 1.00 93.25 82 VAL A C 1
ATOM 680 O O . VAL A 1 82 ? -3.512 -2.729 -8.012 1.00 93.25 82 VAL A O 1
ATOM 683 N N . PRO A 1 83 ? -3.992 -0.738 -8.935 1.00 92.00 83 PRO A N 1
ATOM 684 C CA . PRO A 1 83 ? -4.486 -1.343 -10.176 1.00 92.00 83 PRO A CA 1
ATOM 685 C C . PRO A 1 83 ? -3.410 -2.164 -10.894 1.00 92.00 83 PRO A C 1
ATOM 687 O O . PRO A 1 83 ? -3.686 -3.214 -11.476 1.00 92.00 83 PRO A O 1
ATOM 690 N N . ALA A 1 84 ? -2.151 -1.717 -10.824 1.00 87.38 84 ALA A N 1
ATOM 691 C CA . ALA A 1 84 ? -1.028 -2.468 -11.369 1.00 87.38 84 ALA A CA 1
ATOM 692 C C . ALA A 1 84 ? -0.846 -3.802 -10.624 1.00 87.38 84 ALA A C 1
ATOM 694 O O . ALA A 1 84 ? -0.658 -4.840 -11.263 1.00 87.38 84 ALA A O 1
ATOM 695 N N . ALA A 1 85 ? -0.940 -3.796 -9.291 1.00 91.00 85 ALA A N 1
ATOM 696 C CA . ALA A 1 85 ? -0.887 -5.001 -8.471 1.00 91.00 85 ALA A CA 1
ATOM 697 C C . ALA A 1 85 ? -2.036 -5.971 -8.800 1.00 91.00 85 ALA A C 1
ATOM 699 O O . ALA A 1 85 ? -1.786 -7.169 -8.936 1.00 91.00 85 ALA A O 1
ATOM 700 N N . GLU A 1 86 ? -3.256 -5.469 -9.002 1.00 91.62 86 GLU A N 1
ATOM 701 C CA . GLU A 1 86 ? -4.435 -6.239 -9.434 1.00 91.62 86 GLU A CA 1
ATOM 702 C C . GLU A 1 86 ? -4.225 -6.941 -10.769 1.00 91.62 86 GLU A C 1
ATOM 704 O O . GLU A 1 86 ? -4.318 -8.168 -10.850 1.00 91.62 86 GLU A O 1
ATOM 709 N N . GLN A 1 87 ? -3.845 -6.190 -11.799 1.00 89.50 87 GLN A N 1
ATOM 710 C CA . GLN A 1 87 ? -3.660 -6.728 -13.149 1.00 89.50 87 GLN A CA 1
ATOM 711 C C . GLN A 1 87 ? -2.517 -7.751 -13.243 1.00 89.50 87 GLN A C 1
ATOM 713 O O . GLN A 1 87 ? -2.486 -8.562 -14.167 1.00 89.50 87 GLN A O 1
ATOM 718 N N . ASN A 1 88 ? -1.580 -7.726 -12.290 1.00 87.44 88 ASN A N 1
ATOM 719 C CA . ASN A 1 88 ? -0.387 -8.575 -12.278 1.00 87.44 88 ASN A CA 1
ATOM 720 C C . ASN A 1 88 ? -0.403 -9.639 -11.165 1.00 87.44 88 ASN A C 1
ATOM 722 O O . ASN A 1 88 ? 0.626 -10.273 -10.913 1.00 87.44 88 ASN A O 1
ATOM 726 N N . GLY A 1 89 ? -1.547 -9.841 -10.499 1.00 89.88 89 GLY A N 1
ATOM 727 C CA . GLY A 1 89 ? -1.733 -10.904 -9.505 1.00 89.88 89 GLY A CA 1
ATOM 728 C C . GLY A 1 89 ? -0.946 -10.713 -8.202 1.00 89.88 89 GLY A C 1
ATOM 729 O O . GLY A 1 89 ? -0.595 -11.693 -7.551 1.00 89.88 89 GLY A O 1
ATOM 730 N N . LEU A 1 90 ? -0.633 -9.471 -7.822 1.00 90.94 90 LEU A N 1
ATOM 731 C CA . LEU A 1 90 ? 0.069 -9.136 -6.573 1.00 90.94 90 LEU A CA 1
ATOM 732 C C . LEU A 1 90 ? -0.851 -8.735 -5.427 1.00 90.94 90 LEU A C 1
ATOM 734 O O . LEU A 1 90 ? -0.355 -8.468 -4.337 1.00 90.94 90 LEU A O 1
ATOM 738 N N . VAL A 1 91 ? -2.163 -8.719 -5.650 1.00 91.44 91 VAL A N 1
ATOM 739 C CA . VAL A 1 91 ? -3.155 -8.336 -4.633 1.00 91.44 91 VAL A CA 1
ATOM 740 C C . VAL A 1 91 ? -3.001 -9.172 -3.381 1.00 91.44 91 VAL A C 1
ATOM 742 O O . VAL A 1 91 ? -2.923 -8.600 -2.309 1.00 91.44 91 VAL A O 1
ATOM 745 N N . SER A 1 92 ? -2.865 -10.494 -3.503 1.00 93.12 92 SER A N 1
ATOM 746 C CA . SER A 1 92 ? -2.707 -11.368 -2.336 1.00 93.12 92 SER A CA 1
ATOM 747 C C . SER A 1 92 ? -1.485 -10.986 -1.501 1.00 93.12 92 SER A C 1
ATOM 749 O O . SER A 1 92 ? -1.603 -10.821 -0.297 1.00 93.12 92 SER A O 1
ATOM 751 N N . LEU A 1 93 ? -0.339 -10.729 -2.144 1.00 92.50 93 LEU A N 1
ATOM 752 C CA . LEU A 1 93 ? 0.874 -10.294 -1.444 1.00 92.50 93 LEU A CA 1
ATOM 753 C C . LEU A 1 93 ? 0.688 -8.925 -0.772 1.00 92.50 93 LEU A C 1
ATOM 755 O O . LEU A 1 93 ? 1.202 -8.699 0.319 1.00 92.50 93 LEU A O 1
ATOM 759 N N . LEU A 1 94 ? -0.029 -8.014 -1.432 1.00 94.50 94 LEU A N 1
ATOM 760 C CA . LEU A 1 94 ? -0.362 -6.703 -0.883 1.00 94.50 94 LEU A CA 1
ATOM 761 C C . LEU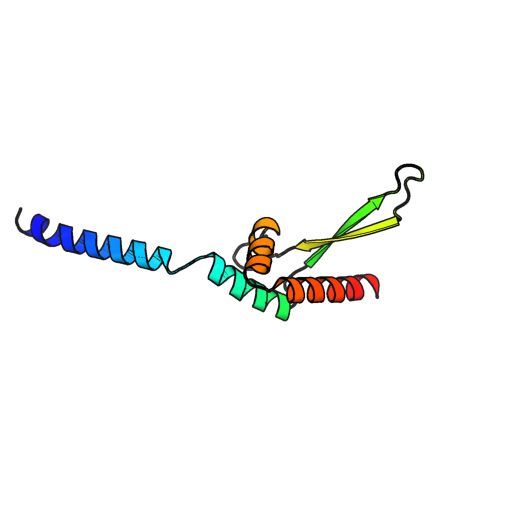 A 1 94 ? -1.283 -6.839 0.338 1.00 94.50 94 LEU A C 1
ATOM 763 O O . LEU A 1 94 ? -1.045 -6.204 1.358 1.00 94.50 94 LEU A O 1
ATOM 767 N N . THR A 1 95 ? -2.316 -7.677 0.243 1.00 94.38 95 THR A N 1
ATOM 768 C CA . THR A 1 95 ? -3.278 -7.940 1.316 1.00 94.38 95 THR A CA 1
ATOM 769 C C . THR A 1 95 ? -2.601 -8.587 2.514 1.00 94.38 95 THR A C 1
ATOM 771 O O . THR A 1 95 ? -2.778 -8.098 3.625 1.00 94.38 95 THR A O 1
ATOM 774 N N . ASP A 1 96 ? -1.791 -9.625 2.297 1.00 94.75 96 ASP A N 1
ATOM 775 C CA . ASP A 1 96 ? -1.052 -10.306 3.364 1.00 94.75 96 ASP A CA 1
ATOM 776 C C . ASP A 1 96 ? -0.143 -9.320 4.102 1.00 94.75 96 ASP A C 1
ATOM 778 O O . ASP A 1 96 ? -0.165 -9.251 5.330 1.00 94.75 96 ASP A O 1
ATOM 782 N N . TYR A 1 97 ? 0.577 -8.483 3.348 1.00 95.25 97 TYR A N 1
ATOM 783 C CA . TYR A 1 97 ? 1.407 -7.423 3.906 1.00 95.25 97 TYR A CA 1
ATOM 784 C C . TYR A 1 97 ? 0.602 -6.431 4.758 1.00 95.25 97 TYR A C 1
ATOM 786 O O . TYR A 1 97 ? 1.004 -6.109 5.874 1.00 95.25 97 TYR A O 1
ATOM 794 N N . VAL A 1 98 ? -0.537 -5.942 4.251 1.00 96.06 98 VAL A N 1
ATOM 795 C CA . VAL A 1 98 ? -1.397 -4.996 4.985 1.00 96.06 98 VAL A CA 1
ATOM 796 C C . VAL A 1 98 ? -1.925 -5.630 6.271 1.00 96.06 98 VAL A C 1
ATOM 798 O O . VAL A 1 98 ? -1.910 -4.981 7.313 1.00 96.06 98 VAL A O 1
ATOM 801 N N . LEU A 1 99 ? -2.364 -6.889 6.220 1.00 95.69 99 LEU A N 1
ATOM 802 C CA . LEU A 1 99 ? -2.888 -7.604 7.384 1.00 95.69 99 LEU A CA 1
ATOM 803 C C . LEU A 1 99 ? -1.811 -7.829 8.447 1.00 95.69 99 LEU A C 1
ATOM 805 O O . LEU A 1 99 ? -2.047 -7.537 9.619 1.00 95.69 99 LEU A O 1
ATOM 809 N N . GLU A 1 100 ? -0.633 -8.309 8.046 1.00 95.00 100 GLU A N 1
ATOM 810 C CA . GLU A 1 100 ? 0.499 -8.518 8.953 1.00 95.00 100 GLU A CA 1
ATOM 811 C C . GLU A 1 100 ? 0.937 -7.197 9.589 1.00 95.00 100 GLU A C 1
ATOM 813 O O . GLU A 1 100 ? 1.104 -7.109 10.808 1.00 95.00 100 GLU A O 1
ATOM 818 N N . LYS A 1 101 ? 1.054 -6.139 8.779 1.00 95.25 101 LYS A N 1
ATOM 819 C CA . LYS A 1 101 ? 1.482 -4.830 9.262 1.00 95.25 101 LYS A CA 1
ATOM 820 C C . LYS A 1 101 ? 0.458 -4.198 10.206 1.00 95.25 101 LYS A C 1
ATOM 822 O O . LYS A 1 101 ? 0.853 -3.658 11.236 1.00 95.25 101 LYS A O 1
ATOM 827 N N . ALA A 1 102 ? -0.834 -4.306 9.897 1.00 95.81 102 ALA A N 1
ATOM 828 C CA . ALA A 1 102 ? -1.894 -3.828 10.778 1.00 95.81 102 ALA A CA 1
ATOM 829 C C . ALA A 1 102 ? -1.924 -4.603 12.099 1.00 95.81 102 ALA A C 1
ATOM 831 O O . ALA A 1 102 ? -2.032 -3.999 13.164 1.00 95.81 102 ALA A O 1
ATOM 832 N N . ALA A 1 103 ? -1.765 -5.928 12.051 1.00 95.12 103 ALA A N 1
ATOM 833 C CA . ALA A 1 103 ? -1.670 -6.737 13.259 1.00 95.12 103 ALA A CA 1
ATOM 834 C C . ALA A 1 103 ? -0.475 -6.318 14.135 1.00 95.12 103 ALA A C 1
ATOM 836 O O . ALA A 1 103 ? -0.647 -6.171 15.344 1.00 95.12 103 ALA A O 1
ATOM 837 N N . ASP A 1 104 ? 0.701 -6.064 13.546 1.00 94.62 104 ASP A N 1
ATOM 838 C CA . ASP A 1 104 ? 1.871 -5.552 14.278 1.00 94.62 104 ASP A CA 1
ATOM 839 C C . ASP A 1 104 ? 1.600 -4.174 14.906 1.00 94.62 104 ASP A C 1
ATOM 841 O O . ASP A 1 104 ? 1.923 -3.959 16.075 1.00 94.62 104 ASP A O 1
ATOM 845 N N . ASP A 1 105 ? 0.973 -3.255 14.168 1.00 93.75 105 ASP A N 1
ATOM 846 C CA . ASP A 1 105 ? 0.694 -1.895 14.645 1.00 93.75 105 ASP A CA 1
ATOM 847 C C . ASP A 1 105 ? -0.285 -1.867 15.835 1.00 93.75 105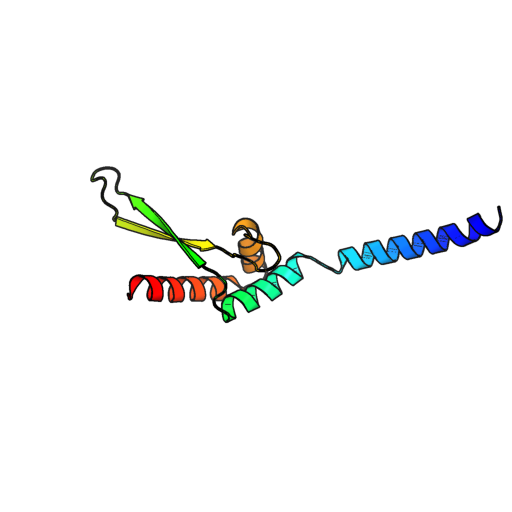 ASP A C 1
ATOM 849 O O . ASP A 1 105 ? -0.106 -1.050 16.736 1.00 93.75 105 ASP A O 1
ATOM 853 N N . PHE A 1 106 ? -1.274 -2.771 15.877 1.00 90.62 106 PHE A N 1
ATOM 854 C CA . PHE A 1 106 ? -2.237 -2.889 16.987 1.00 90.62 106 PHE A CA 1
ATOM 855 C C . PHE A 1 106 ? -1.809 -3.864 18.096 1.00 90.62 106 PHE A C 1
ATOM 857 O O . PHE A 1 106 ? -2.498 -3.974 19.111 1.00 90.62 106 PHE A O 1
ATOM 864 N N . SER A 1 107 ? -0.703 -4.592 17.917 1.00 90.88 107 SER A N 1
ATOM 865 C CA . SER A 1 107 ? -0.174 -5.512 18.938 1.00 90.88 107 SER A CA 1
ATOM 866 C C . SER A 1 107 ? 0.664 -4.825 20.024 1.00 90.88 107 SER A C 1
ATOM 868 O O . SER A 1 107 ? 1.002 -5.463 21.023 1.00 90.88 107 SER A O 1
ATOM 870 N N . LYS A 1 108 ? 1.016 -3.551 19.820 1.00 60.84 108 LYS A N 1
ATOM 871 C CA . LYS A 1 108 ? 1.817 -2.717 20.729 1.00 60.84 108 LYS A CA 1
ATOM 872 C C . LYS A 1 108 ? 0.920 -1.847 21.600 1.00 60.84 108 LYS A C 1
ATOM 874 O O . LYS A 1 108 ? 1.289 -1.670 22.782 1.00 60.84 108 LYS A O 1
#

Secondary structure (DSSP, 8-state):
-HHHHHHHHHHHHHHHHHHHHHHHS-HHHHHHHHHHHHHHHT-EEEEEEEEE-TTT--EEEEEEEEEEEETTTEEE-HHHHHHHHHHTT-HHHHHHHHHHHHHHHH--

Organism: Vibrio parahaemolyticus (NCBI:txid670)

Sequence (108 aa):
ISYIIYSVPIIAMIYLCLYALNKFVDPQRNLLAELKKALKKNELTLYYQPQIDVESGRVFGYEALIRWEHQQKGFIAPDEFVPAAEQNGLVSLLTDYVLEKAADDFSK

pLDDT: mean 88.94, std 9.34, range [59.44, 97.56]

Radius of gyration: 22.81 Å; chains: 1; bounding box: 50×31×71 Å

InterPro domains:
  IPR001633 EAL domain [PF00563] (34-107)
  IPR001633 EAL domain [PS50883] (28-108)
  IPR001633 EAL domain [cd01948] (33-108)
  IPR035919 EAL domain superfamily [G3DSA:3.20.20.450] (28-108)
  IPR035919 EAL domain superfamily [SSF141868] (34-106)